Protein AF-A0A0P7WE89-F1 (afdb_monomer)

Foldseek 3Di:
DDDDDDDDDDPPPPPPDDDDDPPPPCVLPPAPCVVVQDVVNLLVLLVLLLCLLVVDCDPVNVPDVLSVLSSVVSSVVLVVLVSVDNHPVSSVVVSVVNSVVSSVVNVVVCVVDPDVVSVVVSVVSD

pLDDT: mean 71.47, std 15.56, range [40.03, 90.56]

Structure (mmCIF, N/CA/C/O backbone):
data_AF-A0A0P7WE89-F1
#
_entry.id   AF-A0A0P7WE89-F1
#
loop_
_atom_site.group_PDB
_atom_site.id
_atom_site.type_symbol
_atom_site.label_atom_id
_atom_site.label_alt_id
_atom_site.label_comp_id
_atom_site.label_asym_id
_atom_site.label_entity_id
_atom_site.label_seq_id
_atom_site.pdbx_PDB_ins_code
_atom_site.Cartn_x
_atom_site.Cartn_y
_atom_site.Cartn_z
_atom_site.occupancy
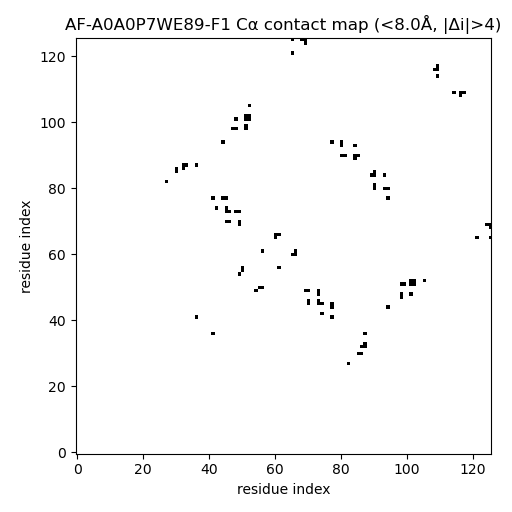_atom_site.B_iso_or_equiv
_atom_site.auth_seq_id
_atom_site.auth_comp_id
_atom_site.auth_asym_id
_atom_site.auth_atom_id
_atom_site.pdbx_PDB_model_num
ATOM 1 N N . PRO A 1 1 ? 58.550 34.669 -53.139 1.00 40.03 1 PRO A N 1
ATOM 2 C CA . PRO A 1 1 ? 58.025 33.488 -53.869 1.00 40.03 1 PRO A CA 1
ATOM 3 C C . PRO A 1 1 ? 57.003 32.703 -53.012 1.00 40.03 1 PRO A C 1
ATOM 5 O O . PRO A 1 1 ? 57.447 32.145 -52.022 1.00 40.03 1 PRO A O 1
ATOM 8 N N . MET A 1 2 ? 55.699 32.773 -53.386 1.00 48.19 2 MET A N 1
ATOM 9 C CA . MET A 1 2 ? 54.483 31.925 -53.109 1.00 48.19 2 MET A CA 1
ATOM 10 C C . MET A 1 2 ? 54.382 31.044 -51.827 1.00 48.19 2 MET A C 1
ATOM 12 O O . MET A 1 2 ? 55.416 30.539 -51.408 1.00 48.19 2 MET A O 1
ATOM 16 N N . PRO A 1 3 ? 53.185 30.616 -51.330 1.00 53.22 3 PRO A N 1
ATOM 17 C CA . PRO A 1 3 ? 51.776 31.079 -51.463 1.00 53.22 3 PRO A CA 1
ATOM 18 C C . PRO A 1 3 ? 51.015 31.163 -50.091 1.00 53.22 3 PRO A C 1
ATOM 20 O O . PRO A 1 3 ? 51.501 30.687 -49.074 1.00 53.22 3 PRO A O 1
ATOM 23 N N . ALA A 1 4 ? 49.961 31.979 -49.946 1.00 64.31 4 ALA A N 1
ATOM 24 C CA . ALA A 1 4 ? 48.535 31.597 -49.803 1.00 64.31 4 ALA A CA 1
ATOM 25 C C . ALA A 1 4 ? 48.221 30.262 -49.085 1.00 64.31 4 ALA A C 1
ATOM 27 O O . ALA A 1 4 ? 48.470 29.212 -49.668 1.00 64.31 4 ALA A O 1
ATOM 28 N N . ASP A 1 5 ? 47.647 30.319 -47.874 1.00 53.94 5 ASP A N 1
ATOM 29 C CA . ASP A 1 5 ? 46.281 29.857 -47.527 1.00 53.94 5 ASP A CA 1
ATOM 30 C C . ASP A 1 5 ? 46.080 29.938 -45.996 1.00 53.94 5 ASP A C 1
ATOM 32 O O . ASP A 1 5 ? 46.722 29.206 -45.255 1.00 53.94 5 ASP A O 1
ATOM 36 N N . ASP A 1 6 ? 45.226 30.845 -45.515 1.00 52.56 6 ASP A N 1
ATOM 37 C CA . ASP A 1 6 ? 44.635 30.741 -44.170 1.00 52.56 6 ASP A CA 1
ATOM 38 C C . ASP A 1 6 ? 43.244 31.393 -44.208 1.00 52.56 6 ASP A C 1
ATOM 40 O O . ASP A 1 6 ? 43.029 32.581 -43.961 1.00 52.56 6 ASP A O 1
ATOM 44 N N . THR A 1 7 ? 42.333 30.582 -44.736 1.00 59.78 7 THR A N 1
ATOM 45 C CA . THR A 1 7 ? 40.885 30.504 -44.516 1.00 59.78 7 THR A CA 1
ATOM 46 C C . THR A 1 7 ? 40.280 31.503 -43.511 1.00 59.78 7 THR A C 1
ATOM 48 O O . THR A 1 7 ? 40.554 31.477 -42.313 1.00 59.78 7 THR A O 1
ATOM 51 N N . MET A 1 8 ? 39.349 32.333 -44.004 1.00 47.84 8 MET A N 1
ATOM 52 C CA . MET A 1 8 ? 38.397 33.077 -43.171 1.00 47.84 8 MET A CA 1
ATOM 53 C C . MET A 1 8 ? 37.462 32.128 -42.402 1.00 47.84 8 MET A C 1
ATOM 55 O O . MET A 1 8 ? 36.993 31.148 -42.982 1.00 47.84 8 MET A O 1
ATOM 59 N N . PRO A 1 9 ? 37.075 32.462 -41.158 1.00 51.44 9 PRO A N 1
ATOM 60 C CA . PRO A 1 9 ? 35.999 31.764 -40.468 1.00 51.44 9 PRO A CA 1
ATOM 61 C C . PRO A 1 9 ? 34.640 32.099 -41.109 1.00 51.44 9 PRO A C 1
ATOM 63 O O . PRO A 1 9 ? 34.205 33.251 -41.137 1.00 51.44 9 PRO A O 1
ATOM 66 N N . THR A 1 10 ? 33.967 31.078 -41.638 1.00 53.59 10 THR A N 1
ATOM 67 C CA . THR A 1 10 ? 32.573 31.127 -42.098 1.00 53.59 10 THR A CA 1
ATOM 68 C C . THR A 1 10 ? 31.606 31.285 -40.923 1.00 53.59 10 THR A C 1
ATOM 70 O O . THR A 1 10 ? 31.722 30.615 -39.903 1.00 53.59 10 THR A O 1
ATOM 73 N N . VAL A 1 11 ? 30.624 32.165 -41.109 1.00 51.62 11 VAL A N 1
ATOM 74 C CA . VAL A 1 11 ? 29.622 32.666 -40.147 1.00 51.62 11 VAL A CA 1
ATOM 75 C C . VAL A 1 11 ? 28.532 31.659 -39.725 1.00 51.62 11 VAL A C 1
ATOM 77 O O . VAL A 1 11 ? 27.412 32.057 -39.422 1.00 51.62 11 VAL A O 1
ATOM 80 N N . ASP A 1 12 ? 28.843 30.364 -39.665 1.00 47.66 12 ASP A N 1
ATOM 81 C CA . ASP A 1 12 ? 27.884 29.304 -39.293 1.00 47.66 12 ASP A CA 1
ATOM 82 C C . ASP A 1 12 ? 27.905 28.963 -37.784 1.00 47.66 12 ASP A C 1
ATOM 84 O O . ASP A 1 12 ? 27.335 27.975 -37.334 1.00 47.66 12 ASP A O 1
ATOM 88 N N . GLU A 1 13 ? 28.551 29.798 -36.963 1.00 46.53 13 GLU A N 1
ATOM 89 C CA . GLU A 1 13 ? 28.694 29.597 -35.512 1.00 46.53 13 GLU A CA 1
ATOM 90 C C . GLU A 1 13 ? 27.740 30.495 -34.698 1.00 46.53 13 GLU A C 1
ATOM 92 O O . GLU A 1 13 ? 28.129 31.156 -33.741 1.00 46.53 13 GLU A O 1
ATOM 97 N N . LEU A 1 14 ? 26.463 30.566 -35.091 1.00 48.78 14 LEU A N 1
ATOM 98 C CA . LEU A 1 14 ? 25.424 31.313 -34.357 1.00 48.78 14 LEU A CA 1
ATOM 99 C C . LEU A 1 14 ? 24.077 30.570 -34.298 1.00 48.78 14 LEU A C 1
ATOM 101 O O . LEU A 1 14 ? 23.014 31.173 -34.421 1.00 48.78 14 LEU A O 1
ATOM 105 N N . ALA A 1 15 ? 24.095 29.253 -34.075 1.00 47.72 15 ALA A N 1
ATOM 106 C CA . ALA A 1 15 ? 22.861 28.490 -33.836 1.00 47.72 15 ALA A CA 1
ATOM 107 C C . ALA A 1 15 ? 22.985 27.370 -32.788 1.00 47.72 15 ALA A C 1
ATOM 109 O O . ALA A 1 15 ? 22.213 26.416 -32.805 1.00 47.72 15 ALA A O 1
ATOM 110 N N . ALA A 1 16 ? 23.903 27.496 -31.827 1.00 43.47 16 ALA A N 1
ATOM 111 C CA . ALA A 1 16 ? 23.933 26.637 -30.639 1.00 43.47 16 ALA A CA 1
ATOM 112 C C . ALA A 1 16 ? 23.517 27.412 -29.375 1.00 43.47 16 ALA A C 1
ATOM 114 O O . ALA A 1 16 ? 24.139 27.308 -28.321 1.00 43.47 16 ALA A O 1
ATOM 115 N N . ALA A 1 17 ? 22.457 28.216 -29.477 1.00 46.75 17 ALA A N 1
ATOM 116 C CA . ALA A 1 17 ? 21.736 28.717 -28.314 1.00 46.75 17 ALA A CA 1
ATOM 117 C C . ALA A 1 17 ? 20.621 27.715 -27.977 1.00 46.75 17 ALA A C 1
ATOM 119 O O . ALA A 1 17 ? 19.650 27.591 -28.717 1.00 46.75 17 ALA A O 1
ATOM 120 N N . PHE A 1 18 ? 20.844 26.971 -26.890 1.00 50.53 18 PHE A N 1
ATOM 121 C CA . PHE A 1 18 ? 19.930 26.106 -26.134 1.00 50.53 18 PHE A CA 1
ATOM 122 C C . PHE A 1 18 ? 18.457 26.059 -26.577 1.00 50.53 18 PHE A C 1
ATOM 124 O O . PHE A 1 18 ? 17.768 27.081 -26.611 1.00 50.53 18 PHE A O 1
ATOM 131 N N . PRO A 1 19 ? 17.894 24.841 -26.559 1.00 43.22 19 PRO A N 1
ATOM 132 C CA . PRO A 1 19 ? 16.757 24.656 -25.678 1.00 43.22 19 PRO A CA 1
ATOM 133 C C . PRO A 1 19 ? 16.977 23.510 -24.696 1.00 43.22 19 PRO A C 1
ATOM 135 O O . PRO A 1 19 ? 17.599 22.497 -24.995 1.00 43.22 19 PRO A O 1
ATOM 138 N N . ALA A 1 20 ? 16.361 23.708 -23.536 1.00 40.38 20 ALA A N 1
ATOM 139 C CA . ALA A 1 20 ? 16.090 22.724 -22.506 1.00 40.38 20 ALA A CA 1
ATOM 140 C C . ALA A 1 20 ? 17.323 22.190 -21.771 1.00 40.38 20 ALA A C 1
ATOM 142 O O . ALA A 1 20 ? 17.999 21.255 -22.190 1.00 40.38 20 ALA A O 1
ATOM 143 N N . ALA A 1 21 ? 17.527 22.785 -20.592 1.00 46.31 21 ALA A N 1
ATOM 144 C CA . ALA A 1 21 ? 17.867 22.077 -19.370 1.00 46.31 21 ALA A CA 1
ATOM 145 C C . ALA A 1 21 ? 17.799 20.559 -19.556 1.00 46.31 21 ALA A C 1
ATOM 147 O O . ALA A 1 21 ? 16.717 20.017 -19.795 1.00 46.31 21 ALA A O 1
ATOM 148 N N . THR A 1 22 ? 18.950 19.898 -19.434 1.00 42.34 22 THR A N 1
ATOM 149 C CA . THR A 1 22 ? 19.032 18.473 -19.149 1.00 42.34 22 THR A CA 1
ATOM 150 C C . THR A 1 22 ? 18.097 18.247 -17.976 1.00 42.34 22 THR A C 1
ATOM 152 O O . THR A 1 22 ? 18.398 18.615 -16.838 1.00 42.34 22 THR A O 1
ATOM 155 N N . HIS A 1 23 ? 16.890 17.787 -18.303 1.00 53.66 23 HIS A N 1
ATOM 156 C CA . HIS A 1 23 ? 15.847 17.511 -17.346 1.00 53.66 23 HIS A CA 1
ATOM 157 C C . HIS A 1 23 ? 16.497 16.617 -16.312 1.00 53.66 23 HIS A C 1
ATOM 159 O O . HIS A 1 23 ? 17.084 15.594 -16.673 1.00 53.66 23 HIS A O 1
ATOM 165 N N . LEU A 1 24 ? 16.441 17.072 -15.062 1.00 46.06 24 LEU A N 1
ATOM 166 C CA . LEU A 1 24 ? 16.731 16.301 -13.870 1.00 46.06 24 LEU A CA 1
ATOM 167 C C . LEU A 1 24 ? 16.327 14.855 -14.125 1.00 46.06 24 LEU A C 1
ATOM 169 O O . LEU A 1 24 ? 15.167 14.487 -13.972 1.00 46.06 24 LEU A O 1
ATOM 173 N N . SER A 1 25 ? 17.293 14.018 -14.485 1.00 47.06 25 SER A N 1
ATOM 174 C CA . SER A 1 25 ? 17.124 12.588 -14.350 1.00 47.06 25 SER A CA 1
ATOM 175 C C . SER A 1 25 ? 17.409 12.277 -12.888 1.00 47.06 25 SER A C 1
ATOM 177 O O . SER A 1 25 ? 18.262 11.466 -12.555 1.00 47.06 25 SER A O 1
ATOM 179 N N . ALA A 1 26 ? 16.569 12.846 -12.017 1.00 46.41 26 ALA A N 1
ATOM 180 C CA . ALA A 1 26 ? 15.904 12.054 -10.998 1.00 46.41 26 ALA A CA 1
ATOM 181 C C . ALA A 1 26 ? 15.030 11.016 -11.731 1.00 46.41 26 ALA A C 1
ATOM 183 O O . ALA A 1 26 ? 13.809 10.993 -11.631 1.00 46.41 26 ALA A O 1
ATOM 184 N N . SER A 1 27 ? 15.669 10.201 -12.571 1.00 47.53 27 SER A N 1
ATOM 185 C CA . SER A 1 27 ? 15.081 9.022 -13.149 1.00 47.53 27 SER A CA 1
ATOM 186 C C . SER A 1 27 ? 15.092 8.071 -11.973 1.00 47.53 27 SER A C 1
ATOM 188 O O . SER A 1 27 ? 16.079 7.383 -11.717 1.00 47.53 27 SER A O 1
ATOM 190 N N . GLY A 1 28 ? 14.014 8.117 -11.182 1.00 54.44 28 GLY A N 1
ATOM 191 C CA . GLY A 1 28 ? 13.564 6.911 -10.513 1.00 54.44 28 GLY A CA 1
ATOM 192 C C . GLY A 1 28 ? 13.616 5.852 -11.598 1.00 54.44 28 GLY A C 1
ATOM 193 O O . GLY A 1 28 ? 12.944 5.996 -12.619 1.00 54.44 28 GLY A O 1
ATOM 194 N N . VAL A 1 29 ? 14.584 4.946 -11.466 1.00 57.06 29 VAL A N 1
ATOM 195 C CA . VAL A 1 29 ? 14.952 3.985 -12.499 1.00 57.06 29 VAL A CA 1
ATOM 196 C C . VAL A 1 29 ? 13.648 3.331 -12.929 1.00 57.06 29 VAL A C 1
ATOM 198 O O . VAL A 1 29 ? 13.037 2.648 -12.116 1.00 57.06 29 VAL A O 1
ATOM 201 N N . TYR A 1 30 ? 13.163 3.605 -14.140 1.00 58.41 30 TYR A N 1
ATOM 202 C CA . TYR A 1 30 ? 11.989 2.914 -14.661 1.00 58.41 30 TYR A CA 1
ATOM 203 C C . TYR A 1 30 ? 12.419 1.465 -14.841 1.00 58.41 30 TYR A C 1
ATOM 205 O O . TYR A 1 30 ? 13.184 1.134 -15.750 1.00 58.41 30 TYR A O 1
ATOM 213 N N . LYS A 1 31 ? 12.032 0.608 -13.898 1.00 73.50 31 LYS A N 1
ATOM 214 C CA . LYS A 1 31 ? 12.451 -0.789 -13.903 1.00 73.50 31 LYS A CA 1
ATOM 215 C C . LYS A 1 31 ? 11.510 -1.522 -14.848 1.00 73.50 31 LYS A C 1
ATOM 217 O O . LYS A 1 31 ? 10.302 -1.373 -14.739 1.00 73.50 31 LYS A O 1
ATOM 222 N N . ALA A 1 32 ? 12.032 -2.346 -15.753 1.00 78.19 32 ALA A N 1
ATOM 223 C CA . ALA A 1 32 ? 11.209 -3.055 -16.744 1.00 78.19 32 ALA A CA 1
ATOM 224 C C . ALA A 1 32 ? 10.068 -3.884 -16.115 1.00 78.19 32 ALA A C 1
ATOM 226 O O . ALA A 1 32 ? 9.028 -4.087 -16.731 1.00 78.19 32 ALA A O 1
ATOM 227 N N . TRP A 1 33 ? 10.233 -4.329 -14.864 1.00 83.62 33 TRP A N 1
ATOM 228 C CA . TRP A 1 33 ? 9.192 -5.050 -14.138 1.00 83.62 33 TRP A CA 1
ATOM 229 C C . TRP A 1 33 ? 8.013 -4.166 -13.702 1.00 83.62 33 TRP A C 1
ATOM 231 O O . TRP A 1 33 ? 6.932 -4.711 -13.485 1.00 83.62 33 TRP A O 1
ATOM 241 N N . HIS A 1 34 ? 8.194 -2.841 -13.606 1.00 82.88 34 HIS A N 1
ATOM 242 C CA . HIS A 1 34 ? 7.130 -1.871 -13.319 1.00 82.88 34 HIS A CA 1
ATOM 243 C C . HIS A 1 34 ? 6.044 -1.896 -14.397 1.00 82.88 34 HIS A C 1
ATOM 245 O O . HIS A 1 34 ? 4.869 -1.846 -14.057 1.00 82.88 34 HIS A O 1
ATOM 251 N N . A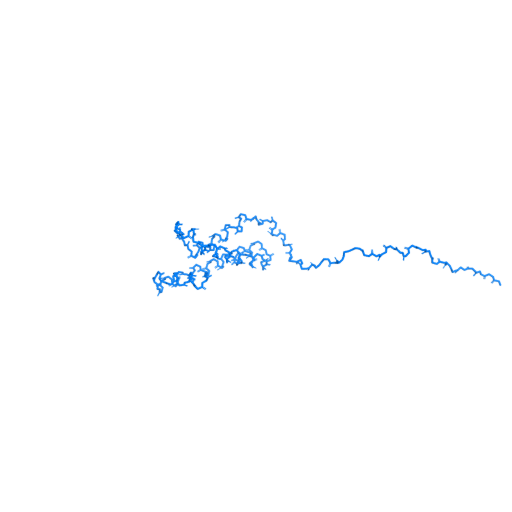SP A 1 35 ? 6.417 -2.079 -15.667 1.00 80.38 35 ASP A N 1
ATOM 252 C CA . ASP A 1 35 ? 5.480 -2.187 -16.800 1.00 80.38 35 ASP A CA 1
ATOM 253 C C . ASP A 1 35 ? 4.593 -3.439 -16.712 1.00 80.38 35 ASP A C 1
ATOM 255 O O . ASP A 1 35 ? 3.477 -3.504 -17.221 1.00 80.38 35 ASP A O 1
ATOM 259 N N . ASN A 1 36 ? 5.087 -4.472 -16.031 1.00 81.88 36 ASN A N 1
ATOM 260 C CA . ASN A 1 36 ? 4.335 -5.700 -15.831 1.00 81.88 36 ASN A CA 1
ATOM 261 C C . ASN A 1 36 ? 3.472 -5.698 -14.564 1.00 81.88 36 ASN A C 1
ATOM 263 O O . ASN A 1 36 ? 2.779 -6.685 -14.308 1.00 81.88 36 ASN A O 1
ATOM 267 N N . ILE A 1 37 ? 3.553 -4.651 -13.745 1.00 83.06 37 ILE A N 1
ATOM 268 C CA . ILE A 1 37 ? 2.746 -4.494 -12.538 1.00 83.06 37 ILE A CA 1
ATOM 269 C C . ILE A 1 37 ? 1.605 -3.532 -12.864 1.00 83.06 37 ILE A C 1
ATOM 271 O O . ILE A 1 37 ? 1.792 -2.323 -12.970 1.00 83.06 37 ILE A O 1
ATOM 275 N N . SER A 1 38 ? 0.396 -4.071 -13.011 1.00 87.06 38 SER A N 1
ATOM 276 C CA . SER A 1 38 ? -0.807 -3.258 -13.209 1.00 87.06 38 SER A CA 1
ATOM 277 C C . SER A 1 38 ? -1.196 -2.510 -11.929 1.00 87.06 38 SER A C 1
ATOM 279 O O . SER A 1 38 ? -0.928 -2.981 -10.821 1.00 87.06 38 SER A O 1
ATOM 281 N N . GLN A 1 39 ? -1.888 -1.374 -12.063 1.00 83.31 39 GLN A N 1
ATOM 282 C CA . GLN A 1 39 ? -2.391 -0.641 -10.895 1.00 83.31 39 GLN A CA 1
ATOM 283 C C . GLN A 1 39 ? -3.360 -1.478 -10.054 1.00 83.31 39 GLN A C 1
ATOM 285 O O . GLN A 1 39 ? -3.214 -1.492 -8.837 1.00 83.31 39 GLN A O 1
ATOM 290 N N . ASP A 1 40 ? -4.231 -2.280 -10.676 1.00 87.69 40 ASP A N 1
ATOM 291 C CA . ASP A 1 40 ? -5.132 -3.197 -9.962 1.00 87.69 40 ASP A CA 1
ATOM 292 C C . ASP A 1 40 ? -4.399 -4.145 -9.008 1.00 87.69 40 ASP A C 1
ATOM 294 O O . ASP A 1 40 ? -4.884 -4.451 -7.920 1.00 87.69 40 ASP A O 1
ATOM 298 N N . LEU A 1 41 ? -3.208 -4.607 -9.394 1.00 88.31 41 LEU A N 1
ATOM 299 C CA . LEU A 1 41 ? -2.391 -5.464 -8.547 1.00 88.31 41 LEU A CA 1
ATOM 300 C C . LEU A 1 41 ? -1.837 -4.685 -7.351 1.00 88.31 41 LEU A C 1
ATOM 302 O O . LEU A 1 41 ? -1.884 -5.191 -6.230 1.00 88.31 41 LEU A O 1
ATOM 306 N N . ARG A 1 42 ? -1.337 -3.463 -7.575 1.00 87.75 42 ARG A N 1
ATOM 307 C CA . ARG A 1 42 ? -0.868 -2.584 -6.493 1.00 87.75 42 ARG A CA 1
ATOM 308 C C . ARG A 1 42 ? -2.004 -2.287 -5.523 1.00 87.75 42 ARG A C 1
ATOM 310 O O . ARG A 1 42 ? -1.839 -2.485 -4.324 1.00 87.75 42 ARG A O 1
ATOM 317 N N . ASP A 1 43 ? -3.181 -1.928 -6.029 1.00 88.25 43 ASP A N 1
ATOM 318 C CA . ASP A 1 43 ? -4.370 -1.725 -5.201 1.00 88.25 43 ASP A CA 1
ATOM 319 C C . ASP A 1 43 ? -4.783 -3.016 -4.477 1.00 88.25 43 ASP A C 1
ATOM 321 O O . ASP A 1 43 ? -5.127 -2.972 -3.297 1.00 88.25 43 ASP A O 1
ATOM 325 N N . HIS A 1 44 ? -4.686 -4.194 -5.102 1.00 88.50 44 HIS A N 1
ATOM 326 C CA . HIS A 1 44 ? -4.938 -5.469 -4.420 1.00 88.50 44 HIS A CA 1
ATOM 327 C C . HIS A 1 44 ? -3.959 -5.720 -3.261 1.00 88.50 44 HIS A C 1
ATOM 329 O O . HIS A 1 44 ? -4.352 -6.219 -2.204 1.00 88.50 44 HIS A O 1
ATOM 335 N N . LEU A 1 45 ? -2.686 -5.360 -3.430 1.00 87.88 45 LEU A N 1
ATOM 336 C CA . LEU A 1 45 ? -1.653 -5.496 -2.402 1.00 87.88 45 LEU A CA 1
ATOM 337 C C . LEU A 1 45 ? -1.861 -4.495 -1.261 1.00 87.88 45 LEU A C 1
ATOM 339 O O . LEU A 1 45 ? -1.791 -4.880 -0.094 1.00 87.88 45 LEU A O 1
ATOM 343 N N . VAL A 1 46 ? -2.217 -3.251 -1.582 1.00 87.81 46 VAL A N 1
ATOM 344 C CA . VAL A 1 46 ? -2.642 -2.238 -0.606 1.00 87.81 46 VAL A CA 1
ATOM 345 C C . VAL A 1 46 ? -3.839 -2.750 0.194 1.00 87.81 46 VAL A C 1
ATOM 347 O O . VAL A 1 46 ? -3.808 -2.728 1.425 1.00 87.81 46 VAL A O 1
ATOM 350 N N . HIS A 1 47 ? -4.854 -3.310 -0.470 1.00 85.25 47 HIS A N 1
ATOM 351 C CA . HIS A 1 47 ? -5.993 -3.922 0.211 1.00 85.25 47 HIS A CA 1
ATOM 352 C C . HIS A 1 47 ? -5.588 -5.112 1.087 1.00 85.25 47 HIS A C 1
ATOM 354 O O . HIS A 1 47 ? -6.134 -5.259 2.177 1.00 85.25 47 HIS A O 1
ATOM 360 N N . LYS A 1 48 ? -4.610 -5.932 0.681 1.00 86.38 48 LYS A N 1
ATOM 361 C CA . LYS A 1 48 ? -4.062 -7.001 1.533 1.00 86.38 48 LYS A CA 1
ATOM 362 C C . LYS A 1 48 ? -3.344 -6.461 2.770 1.00 86.38 48 LYS A C 1
ATOM 364 O O . LYS A 1 48 ? -3.509 -7.051 3.834 1.00 86.38 48 LYS A O 1
ATOM 369 N N . LEU A 1 49 ? -2.593 -5.359 2.672 1.00 85.62 49 LEU A N 1
ATOM 370 C CA . LEU A 1 49 ? -2.018 -4.687 3.849 1.00 85.62 49 LEU A CA 1
ATOM 371 C C . LEU A 1 49 ? -3.125 -4.207 4.793 1.00 85.62 49 LEU A C 1
ATOM 373 O O . LEU A 1 49 ? -3.072 -4.468 5.993 1.00 85.62 49 LEU A O 1
ATOM 377 N N . VAL A 1 50 ? -4.150 -3.551 4.248 1.00 83.69 50 VAL A N 1
ATOM 378 C CA . VAL A 1 50 ? -5.298 -3.065 5.025 1.00 83.69 50 VAL A CA 1
ATOM 379 C C . VAL A 1 50 ? -6.036 -4.232 5.686 1.00 83.69 50 VAL A C 1
ATOM 381 O O . VAL A 1 50 ? -6.321 -4.166 6.877 1.00 83.69 50 VAL A O 1
ATOM 384 N N . GLN A 1 51 ? -6.279 -5.332 4.968 1.00 79.69 51 GLN A N 1
ATOM 385 C CA . GLN A 1 51 ? -6.911 -6.544 5.505 1.00 79.69 51 GLN A CA 1
ATOM 386 C C . GLN A 1 51 ? -6.049 -7.262 6.545 1.00 79.69 51 GLN A C 1
ATOM 388 O O . GLN A 1 51 ? -6.582 -7.851 7.483 1.00 79.69 51 GLN A O 1
ATOM 393 N N . ALA A 1 52 ? -4.725 -7.222 6.408 1.00 82.06 52 ALA A N 1
ATOM 394 C CA . ALA A 1 52 ? -3.821 -7.782 7.404 1.00 82.06 52 ALA A CA 1
ATOM 395 C C . ALA A 1 52 ? -3.906 -7.036 8.740 1.00 82.06 52 ALA A C 1
ATOM 397 O O . ALA A 1 52 ? -3.708 -7.656 9.781 1.00 82.06 52 ALA A O 1
ATOM 398 N N . ILE A 1 53 ? -4.241 -5.741 8.709 1.00 79.06 53 ILE A N 1
ATOM 399 C CA . ILE A 1 53 ? -4.480 -4.906 9.894 1.00 79.06 53 ILE A CA 1
ATOM 400 C C . ILE A 1 53 ? -5.936 -5.047 10.377 1.00 79.06 53 ILE A C 1
ATOM 402 O O . ILE A 1 53 ? -6.193 -5.210 11.569 1.00 79.06 53 ILE A O 1
ATOM 406 N N . PHE A 1 54 ? -6.896 -5.029 9.450 1.00 72.25 54 PHE A N 1
ATOM 407 C CA . PHE A 1 54 ? -8.334 -5.149 9.690 1.00 72.25 54 PHE A CA 1
ATOM 408 C C . PHE A 1 54 ? -8.934 -6.308 8.888 1.00 72.25 54 PHE A C 1
ATOM 410 O O . PHE A 1 54 ? -9.511 -6.091 7.823 1.00 72.25 54 PHE A O 1
ATOM 417 N N . PRO A 1 55 ? -8.881 -7.546 9.411 1.00 68.06 55 PRO A N 1
ATOM 418 C CA . PRO A 1 55 ? -9.392 -8.717 8.695 1.00 68.06 55 PRO A CA 1
ATOM 419 C C . PRO A 1 55 ? -10.922 -8.722 8.527 1.00 68.06 55 PRO A C 1
ATOM 421 O O . PRO A 1 55 ? -11.448 -9.509 7.748 1.00 68.06 55 PRO A O 1
ATOM 424 N N . ALA A 1 56 ? -11.640 -7.845 9.237 1.00 62.53 56 ALA A N 1
ATOM 425 C CA . ALA A 1 56 ? -13.078 -7.634 9.094 1.00 62.53 56 ALA A CA 1
ATOM 426 C C . ALA A 1 56 ? -13.390 -6.126 9.139 1.00 62.53 56 ALA A C 1
ATOM 428 O O . ALA A 1 56 ? -13.710 -5.602 10.213 1.00 62.53 56 ALA A O 1
ATOM 429 N N . PRO A 1 57 ? -13.268 -5.402 8.011 1.00 60.38 57 PRO A N 1
ATOM 430 C CA . PRO A 1 57 ? -13.710 -4.018 7.948 1.00 60.38 57 PRO A CA 1
ATOM 431 C C . PRO A 1 57 ? -15.228 -3.997 8.154 1.00 60.38 57 PRO A C 1
ATOM 433 O O . PRO A 1 57 ? -15.990 -4.547 7.360 1.00 60.38 57 PRO A O 1
ATOM 436 N N . LYS A 1 58 ? -15.678 -3.412 9.265 1.00 56.25 58 LYS A N 1
ATOM 437 C CA . LYS A 1 58 ? -17.106 -3.177 9.488 1.00 56.25 58 LYS A CA 1
ATOM 438 C C . LYS A 1 58 ? -17.591 -2.114 8.496 1.00 56.25 58 LYS A C 1
ATOM 440 O O . LYS A 1 58 ? -16.829 -1.190 8.219 1.00 56.25 58 LYS A O 1
ATOM 445 N N . PRO A 1 59 ? -18.840 -2.185 8.009 1.00 61.66 59 PRO A N 1
ATOM 446 C CA . PRO A 1 59 ? -19.388 -1.167 7.112 1.00 61.66 59 PRO A CA 1
ATOM 447 C C . PRO A 1 59 ? -19.319 0.248 7.711 1.00 61.66 59 PRO A C 1
ATOM 449 O O . PRO A 1 59 ? -18.976 1.183 7.005 1.00 61.66 59 PRO A O 1
ATOM 452 N N . GLU A 1 60 ? -19.488 0.385 9.028 1.00 60.97 60 GLU A N 1
ATOM 453 C CA . GLU A 1 60 ? -19.320 1.656 9.759 1.00 60.97 60 GLU A CA 1
ATOM 454 C C . GLU A 1 60 ? -17.886 2.209 9.697 1.00 60.97 60 GLU A C 1
ATOM 456 O O . GLU A 1 60 ? -17.676 3.414 9.743 1.00 60.97 60 GLU A O 1
A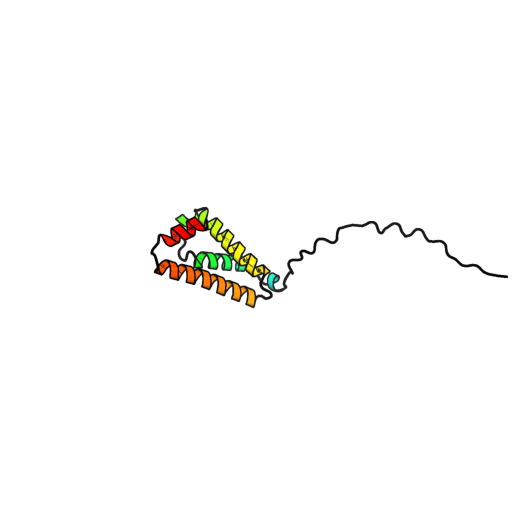TOM 461 N N . ALA A 1 61 ? -16.883 1.332 9.585 1.00 61.91 61 ALA A N 1
ATOM 462 C CA . ALA A 1 61 ? -15.486 1.736 9.475 1.00 61.91 61 ALA A CA 1
ATOM 463 C C . ALA A 1 61 ? -15.108 2.132 8.041 1.00 61.91 61 ALA A C 1
ATOM 465 O O . ALA A 1 61 ? -14.103 2.806 7.865 1.00 61.91 61 ALA A O 1
ATOM 466 N N . LEU A 1 62 ? -15.882 1.726 7.025 1.00 64.75 62 LEU A N 1
ATOM 467 C CA . LEU A 1 62 ? -15.645 2.126 5.632 1.00 64.75 62 LEU A CA 1
ATOM 468 C C . LEU A 1 62 ? -16.013 3.593 5.380 1.00 64.75 62 LEU A C 1
ATOM 470 O O . LEU A 1 62 ? -15.406 4.223 4.520 1.00 64.75 62 LEU A O 1
ATOM 474 N N . GLU A 1 63 ? -16.972 4.132 6.134 1.00 67.50 63 GLU A N 1
ATOM 475 C CA . GLU A 1 63 ? -17.346 5.552 6.086 1.00 67.50 63 GLU A CA 1
ATOM 476 C C . GLU A 1 63 ? -16.427 6.436 6.936 1.00 67.50 63 GLU A C 1
ATOM 478 O O . GLU A 1 63 ? -16.462 7.663 6.834 1.00 67.50 63 GLU A O 1
ATOM 483 N N . ASP A 1 64 ? -15.587 5.827 7.775 1.00 70.88 64 ASP A N 1
ATOM 484 C CA . ASP A 1 64 ? -14.699 6.572 8.646 1.00 70.88 64 ASP A CA 1
ATOM 485 C C . ASP A 1 64 ? -13.536 7.148 7.810 1.00 70.88 64 ASP A C 1
ATOM 487 O O . ASP A 1 64 ? -12.838 6.381 7.127 1.00 70.88 64 ASP A O 1
ATOM 491 N N . PRO A 1 65 ? -13.237 8.465 7.887 1.00 75.62 65 PRO A N 1
ATOM 492 C CA . PRO A 1 65 ? -11.991 9.029 7.351 1.00 75.62 65 PRO A CA 1
ATOM 493 C C . PRO A 1 65 ? -10.761 8.252 7.826 1.00 75.62 65 PRO A C 1
ATOM 495 O O . PRO A 1 65 ? -9.705 8.283 7.190 1.00 75.62 65 PRO A O 1
ATOM 498 N N . ARG A 1 66 ? -10.911 7.485 8.910 1.00 73.94 66 ARG A N 1
ATOM 499 C CA . ARG A 1 66 ? -9.865 6.627 9.408 1.00 73.94 66 ARG A CA 1
ATOM 500 C C . ARG A 1 66 ? -9.466 5.454 8.514 1.00 73.94 66 ARG A C 1
ATOM 502 O O . ARG A 1 66 ? -8.301 5.068 8.454 1.00 73.94 66 ARG A O 1
ATOM 509 N N . MET A 1 67 ? -10.395 4.888 7.760 1.00 77.44 67 MET A N 1
ATOM 510 C CA . MET A 1 67 ? -10.019 3.869 6.780 1.00 77.44 67 MET A CA 1
ATOM 511 C C . MET A 1 67 ? -9.176 4.483 5.657 1.00 77.44 67 MET A C 1
ATOM 513 O O . MET A 1 67 ? -8.214 3.872 5.193 1.00 77.44 67 MET A O 1
ATOM 517 N N . MET A 1 68 ? -9.478 5.731 5.279 1.00 78.56 68 MET A N 1
ATOM 518 C CA . MET A 1 68 ? -8.779 6.450 4.214 1.00 78.56 68 MET A CA 1
ATOM 519 C C . MET A 1 68 ? -7.294 6.683 4.533 1.00 78.56 68 MET A C 1
ATOM 521 O O . MET A 1 68 ? -6.445 6.450 3.665 1.00 78.56 68 MET A O 1
ATOM 525 N N . ASN A 1 69 ? -6.934 7.088 5.763 1.00 82.56 69 ASN A N 1
ATOM 526 C CA . ASN A 1 69 ? -5.508 7.277 6.088 1.00 82.56 69 ASN A CA 1
ATOM 527 C C . ASN A 1 69 ? -4.769 5.933 6.150 1.00 82.56 69 ASN A C 1
ATOM 529 O O . ASN A 1 69 ? -3.597 5.876 5.782 1.00 82.56 69 ASN A O 1
ATOM 533 N N . LEU A 1 70 ? -5.445 4.841 6.527 1.00 80.19 70 LEU A N 1
ATOM 534 C CA . LEU A 1 70 ? -4.853 3.500 6.529 1.00 80.19 70 LEU A CA 1
ATOM 535 C C . LEU A 1 70 ? -4.562 3.007 5.104 1.00 80.19 70 LEU A C 1
ATOM 537 O O . LEU A 1 70 ? -3.475 2.499 4.839 1.00 80.19 70 LEU A O 1
ATOM 541 N N . VAL A 1 71 ? -5.497 3.222 4.172 1.00 82.88 71 VAL A N 1
ATOM 542 C CA . VAL A 1 71 ? -5.293 2.964 2.735 1.00 82.88 71 VAL A CA 1
ATOM 543 C C . VAL A 1 71 ? -4.152 3.828 2.193 1.00 82.88 71 VAL A C 1
ATOM 545 O O . VAL A 1 71 ? -3.294 3.334 1.464 1.00 82.88 71 VAL A O 1
ATOM 548 N N . THR A 1 72 ? -4.084 5.098 2.598 1.00 86.88 72 THR A N 1
ATOM 549 C CA . THR A 1 72 ? -2.996 6.012 2.216 1.00 86.88 72 THR A CA 1
ATOM 550 C C . THR A 1 72 ? -1.643 5.529 2.741 1.00 86.88 72 THR A C 1
ATOM 552 O O . THR A 1 72 ? -0.655 5.543 2.007 1.00 86.88 72 THR A O 1
ATOM 555 N N . TYR A 1 73 ? -1.587 5.060 3.989 1.00 84.88 73 TYR A N 1
ATOM 556 C CA . TYR A 1 73 ? -0.384 4.485 4.582 1.00 84.88 73 TYR A CA 1
ATOM 557 C C . TYR A 1 73 ? 0.037 3.199 3.867 1.00 84.88 73 TYR A C 1
ATOM 559 O O . TYR A 1 73 ? 1.190 3.073 3.467 1.00 84.88 73 TYR A O 1
ATOM 567 N N . ALA A 1 74 ? -0.896 2.273 3.635 1.00 87.12 74 ALA A N 1
ATOM 568 C CA . ALA A 1 74 ? -0.625 1.036 2.912 1.00 87.12 74 ALA A CA 1
ATOM 569 C C . ALA A 1 74 ? -0.130 1.306 1.480 1.00 87.12 74 ALA A C 1
ATOM 571 O O . ALA A 1 74 ? 0.814 0.659 1.034 1.00 87.12 74 ALA A O 1
ATOM 572 N N . ARG A 1 75 ? -0.695 2.310 0.795 1.00 88.81 75 ARG A N 1
ATOM 573 C CA . ARG A 1 75 ? -0.223 2.783 -0.515 1.00 88.81 75 ARG A CA 1
ATOM 574 C C . ARG A 1 75 ? 1.185 3.371 -0.451 1.00 88.81 75 ARG A C 1
ATOM 576 O O . ARG A 1 75 ? 1.970 3.126 -1.359 1.00 88.81 75 ARG A O 1
ATOM 583 N N . LYS A 1 76 ? 1.529 4.115 0.606 1.00 89.12 76 LYS A N 1
ATOM 584 C CA . LYS A 1 76 ? 2.908 4.587 0.816 1.00 89.12 76 LYS A CA 1
ATOM 585 C C . LYS A 1 76 ? 3.8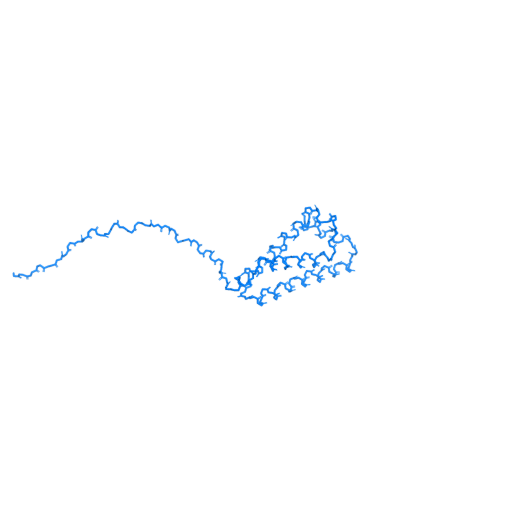76 3.426 1.016 1.00 89.12 76 LYS A C 1
ATOM 587 O O . LYS A 1 76 ? 4.861 3.361 0.301 1.00 89.12 76 LYS A O 1
ATOM 592 N N . VAL A 1 77 ? 3.565 2.491 1.917 1.00 88.56 77 VAL A N 1
ATOM 593 C CA . VAL A 1 77 ? 4.418 1.318 2.186 1.00 88.56 77 VAL A CA 1
ATOM 594 C C . VAL A 1 77 ? 4.634 0.492 0.922 1.00 88.56 77 VAL A C 1
ATOM 596 O O . VAL A 1 77 ? 5.751 0.072 0.634 1.00 88.56 77 VAL A O 1
ATOM 599 N N . GLU A 1 78 ? 3.569 0.255 0.160 1.00 90.38 78 GLU A N 1
ATOM 600 C CA . GLU A 1 78 ? 3.664 -0.453 -1.110 1.00 90.38 78 GLU A CA 1
ATOM 601 C C . GLU A 1 78 ? 4.487 0.341 -2.134 1.00 90.38 78 GLU A C 1
ATOM 603 O O . GLU A 1 78 ? 5.341 -0.252 -2.785 1.00 90.38 78 GLU A O 1
ATOM 608 N N . GLY A 1 79 ? 4.311 1.663 -2.220 1.00 88.81 79 GLY A N 1
ATOM 609 C CA . GLY A 1 79 ? 5.122 2.545 -3.061 1.00 88.81 79 GLY A CA 1
ATOM 610 C C . GLY A 1 79 ? 6.609 2.535 -2.707 1.00 88.81 79 GLY A C 1
ATOM 611 O O . GLY A 1 79 ? 7.441 2.404 -3.601 1.00 88.81 79 GLY A O 1
ATOM 612 N N . ASP A 1 80 ? 6.946 2.574 -1.418 1.00 89.56 80 ASP A N 1
ATOM 613 C CA . ASP A 1 80 ? 8.329 2.496 -0.942 1.00 89.56 80 ASP A CA 1
ATOM 614 C C . ASP A 1 80 ? 8.974 1.160 -1.351 1.00 89.56 80 ASP A C 1
ATOM 616 O O . ASP A 1 80 ? 10.114 1.123 -1.812 1.00 89.56 80 ASP A O 1
ATOM 620 N N . ILE A 1 81 ? 8.237 0.046 -1.242 1.00 88.69 81 ILE A N 1
ATOM 621 C CA . ILE A 1 81 ? 8.712 -1.273 -1.696 1.00 88.69 81 ILE A CA 1
ATOM 622 C C . ILE A 1 81 ? 8.796 -1.328 -3.224 1.00 88.69 81 ILE A C 1
ATOM 624 O O . ILE A 1 81 ? 9.718 -1.936 -3.765 1.00 88.69 81 ILE A O 1
ATOM 628 N N . PHE A 1 82 ? 7.859 -0.690 -3.923 1.00 86.06 82 PHE A N 1
ATOM 629 C CA . PHE A 1 82 ? 7.826 -0.635 -5.379 1.00 86.06 82 PHE A CA 1
ATOM 630 C C . PHE A 1 82 ? 9.045 0.092 -5.960 1.00 86.06 82 PHE A C 1
ATOM 632 O O . PHE A 1 82 ? 9.616 -0.337 -6.964 1.00 86.06 82 PHE A O 1
ATOM 639 N N . GLU A 1 83 ? 9.484 1.170 -5.314 1.00 85.50 83 GLU A N 1
ATOM 640 C CA . GLU A 1 83 ? 10.703 1.879 -5.698 1.00 85.50 83 GLU A CA 1
ATOM 641 C C . GLU A 1 83 ? 11.971 1.141 -5.245 1.00 85.50 83 GLU A C 1
ATOM 643 O O . GLU A 1 83 ? 12.949 1.074 -5.999 1.00 85.50 83 GLU A O 1
ATOM 648 N N . ALA A 1 84 ? 11.959 0.533 -4.053 1.00 85.62 84 ALA A N 1
ATOM 649 C CA . ALA A 1 84 ? 13.114 -0.178 -3.508 1.00 85.62 84 ALA A CA 1
ATOM 650 C C . ALA A 1 84 ? 13.428 -1.488 -4.251 1.00 85.62 84 ALA A C 1
ATOM 652 O O . ALA A 1 84 ? 14.596 -1.780 -4.507 1.00 85.62 84 ALA A O 1
ATOM 653 N N . ALA A 1 85 ? 12.414 -2.267 -4.634 1.00 87.94 85 ALA A N 1
ATOM 654 C CA . ALA A 1 85 ? 12.595 -3.591 -5.226 1.00 87.94 85 ALA A CA 1
ATOM 655 C C . ALA A 1 85 ? 13.276 -3.523 -6.596 1.00 87.94 85 ALA A C 1
ATOM 657 O O . ALA A 1 85 ? 12.912 -2.712 -7.446 1.00 87.94 85 ALA A O 1
ATOM 658 N N . ASN A 1 86 ? 14.249 -4.389 -6.865 1.00 84.12 86 ASN A N 1
ATOM 659 C CA . ASN A 1 86 ? 14.930 -4.432 -8.158 1.00 84.12 86 ASN A CA 1
ATOM 660 C C . ASN A 1 86 ? 14.287 -5.399 -9.152 1.00 84.12 86 ASN A C 1
ATOM 662 O O . ASN A 1 86 ? 14.589 -5.345 -10.343 1.00 84.12 86 ASN A O 1
ATOM 666 N N . SER A 1 87 ? 13.393 -6.267 -8.687 1.00 86.06 87 SER A N 1
ATOM 667 C CA . SER A 1 87 ? 12.701 -7.262 -9.507 1.00 86.06 87 SER A CA 1
ATOM 668 C C . SER A 1 87 ? 11.272 -7.493 -9.034 1.00 86.06 87 SER A C 1
ATOM 670 O O . SER A 1 87 ? 10.934 -7.225 -7.883 1.00 86.06 87 SER A O 1
ATOM 672 N N . ARG A 1 88 ? 10.443 -8.059 -9.920 1.00 86.12 88 ARG A N 1
ATOM 673 C CA . ARG A 1 88 ? 9.051 -8.406 -9.608 1.00 86.12 88 ARG A CA 1
ATOM 674 C C . ARG A 1 88 ? 8.953 -9.398 -8.448 1.00 86.12 88 ARG A C 1
ATOM 676 O O . ARG A 1 88 ? 8.151 -9.205 -7.542 1.00 86.12 88 ARG A O 1
ATOM 683 N N . ASP A 1 89 ? 9.778 -10.441 -8.474 1.00 88.50 89 ASP A N 1
ATOM 684 C CA . ASP A 1 89 ? 9.821 -11.457 -7.421 1.00 88.50 89 ASP A CA 1
ATOM 685 C C . ASP A 1 89 ? 10.211 -10.854 -6.072 1.00 88.50 89 ASP A C 1
ATOM 687 O O . ASP A 1 89 ? 9.569 -11.128 -5.062 1.00 88.50 89 ASP A O 1
ATOM 691 N N . GLU A 1 90 ?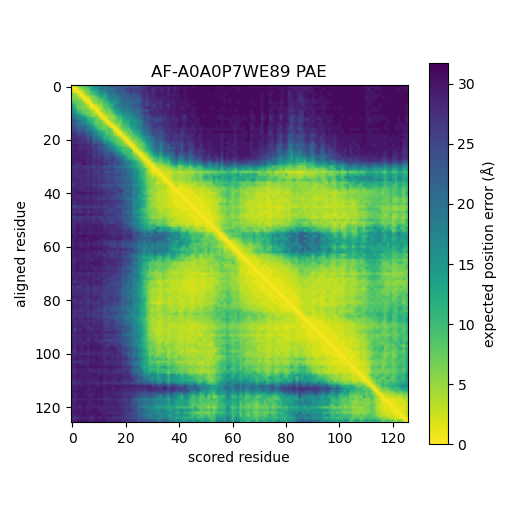 11.210 -9.969 -6.065 1.00 88.94 90 GLU A N 1
ATOM 692 C CA . GLU A 1 90 ? 11.646 -9.257 -4.864 1.00 88.94 90 GLU A CA 1
ATOM 693 C C . GLU A 1 90 ? 10.551 -8.327 -4.330 1.00 88.94 90 GLU A C 1
ATOM 695 O O . GLU A 1 90 ? 10.280 -8.333 -3.133 1.00 88.94 90 GLU A O 1
ATOM 700 N N . TYR A 1 91 ? 9.860 -7.598 -5.208 1.00 89.19 91 TYR A N 1
ATOM 701 C CA . TYR A 1 91 ? 8.720 -6.756 -4.846 1.00 89.19 91 TYR A CA 1
ATOM 702 C C . TYR A 1 91 ? 7.627 -7.559 -4.127 1.00 89.19 91 TYR A C 1
ATOM 704 O O . TYR A 1 91 ? 7.200 -7.184 -3.032 1.00 89.19 91 TYR A O 1
ATOM 712 N N . TYR A 1 92 ? 7.222 -8.706 -4.682 1.00 89.19 92 TYR A N 1
ATOM 713 C CA . TYR A 1 92 ? 6.247 -9.579 -4.027 1.00 89.19 92 TYR A CA 1
ATOM 714 C C . TYR A 1 92 ? 6.766 -10.169 -2.721 1.00 89.19 92 TYR A C 1
ATOM 716 O O . TYR A 1 92 ? 6.002 -10.280 -1.765 1.00 89.19 92 TYR A O 1
ATOM 724 N N . HIS A 1 93 ? 8.041 -10.553 -2.669 1.00 90.56 93 HIS A N 1
ATOM 725 C CA . HIS A 1 93 ? 8.636 -11.141 -1.476 1.00 90.56 93 HIS A CA 1
ATOM 726 C C . HIS A 1 93 ? 8.684 -10.134 -0.324 1.00 90.56 93 HIS A C 1
ATOM 728 O O . HIS A 1 93 ? 8.223 -10.436 0.775 1.00 90.56 93 HIS A O 1
ATOM 734 N N . LEU A 1 94 ? 9.154 -8.912 -0.591 1.00 90.19 94 LEU A N 1
ATOM 735 C CA . LEU A 1 94 ? 9.209 -7.820 0.381 1.00 9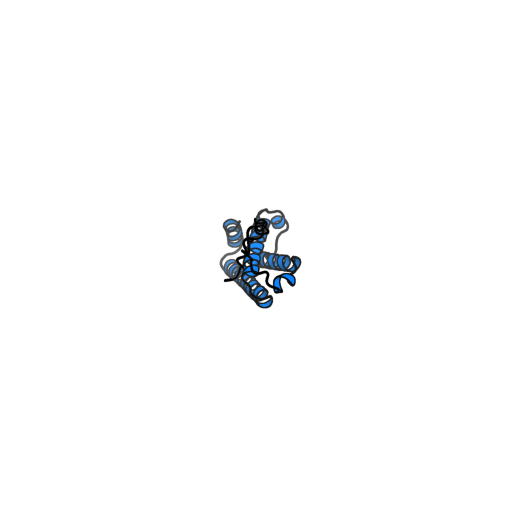0.19 94 LEU A CA 1
ATOM 736 C C . LEU A 1 94 ? 7.811 -7.419 0.858 1.00 90.19 94 LEU A C 1
ATOM 738 O O . LEU A 1 94 ? 7.604 -7.197 2.053 1.00 90.19 94 LEU A O 1
ATOM 742 N N . LEU A 1 95 ? 6.831 -7.367 -0.049 1.00 87.88 95 LEU A N 1
ATOM 743 C CA . LEU A 1 95 ? 5.442 -7.104 0.317 1.00 87.88 95 LEU A CA 1
ATOM 744 C C . LEU A 1 95 ? 4.845 -8.217 1.164 1.00 87.88 95 LEU A C 1
ATOM 746 O O . LEU A 1 95 ? 4.233 -7.927 2.187 1.00 87.88 95 LEU A O 1
ATOM 750 N N . ALA A 1 96 ? 5.029 -9.478 0.771 1.00 88.31 96 ALA A N 1
ATOM 751 C CA . ALA A 1 96 ? 4.573 -10.618 1.553 1.00 88.31 96 ALA A CA 1
ATOM 752 C C . ALA A 1 96 ? 5.207 -10.605 2.948 1.00 88.31 96 ALA A C 1
ATOM 754 O O . ALA A 1 96 ? 4.506 -10.811 3.937 1.00 88.31 96 ALA A O 1
ATOM 755 N N . GLU A 1 97 ? 6.498 -10.278 3.050 1.00 88.88 97 GLU A N 1
ATOM 756 C CA . GLU A 1 97 ? 7.187 -10.134 4.329 1.00 88.88 97 GLU A CA 1
ATOM 757 C C . GLU A 1 97 ? 6.625 -8.969 5.155 1.00 88.88 97 GLU A C 1
ATOM 759 O O . GLU A 1 97 ? 6.418 -9.122 6.361 1.00 88.88 97 GLU A O 1
ATOM 764 N N . LYS A 1 98 ? 6.325 -7.815 4.540 1.00 86.12 98 LYS A N 1
ATOM 765 C CA . LYS A 1 98 ? 5.698 -6.690 5.250 1.00 86.12 98 LYS A CA 1
ATOM 766 C C . LYS A 1 98 ? 4.290 -6.997 5.714 1.00 86.12 98 LYS A C 1
ATOM 768 O O . LYS A 1 98 ? 3.993 -6.749 6.879 1.00 86.12 98 LYS A O 1
ATOM 773 N N . ILE A 1 99 ? 3.457 -7.568 4.852 1.00 85.81 99 ILE A N 1
ATOM 774 C CA . ILE A 1 99 ? 2.107 -8.010 5.202 1.00 85.81 99 ILE A CA 1
ATOM 775 C C . ILE A 1 99 ? 2.189 -9.008 6.358 1.00 85.81 99 ILE A C 1
ATOM 777 O O . ILE A 1 99 ? 1.492 -8.840 7.353 1.00 85.81 99 ILE A O 1
ATOM 781 N N . TYR A 1 100 ? 3.089 -9.992 6.278 1.00 87.44 100 TYR A N 1
ATOM 782 C CA . TYR A 1 100 ? 3.267 -10.997 7.322 1.00 87.44 100 TYR A CA 1
ATOM 783 C C . TYR A 1 100 ? 3.764 -10.395 8.642 1.00 87.44 100 TYR A C 1
ATOM 785 O O . TYR A 1 100 ? 3.231 -10.730 9.697 1.00 87.44 100 TYR A O 1
ATOM 793 N N . LYS A 1 101 ? 4.743 -9.479 8.611 1.00 86.12 101 LYS A N 1
ATOM 794 C CA . LYS A 1 101 ? 5.231 -8.772 9.809 1.00 86.12 101 LYS A CA 1
ATOM 795 C C . LYS A 1 101 ? 4.121 -7.969 10.473 1.00 86.12 101 LYS A C 1
ATOM 797 O O . LYS A 1 101 ? 3.920 -8.119 11.671 1.00 86.12 101 LYS A O 1
ATOM 802 N N . ILE A 1 102 ? 3.378 -7.184 9.694 1.00 83.62 102 ILE A N 1
ATOM 803 C CA . ILE A 1 102 ? 2.256 -6.384 10.195 1.00 83.62 102 ILE A CA 1
ATOM 804 C C . ILE A 1 102 ? 1.180 -7.298 10.784 1.00 83.62 102 ILE A C 1
ATOM 806 O O . ILE A 1 102 ? 0.746 -7.083 11.911 1.00 83.62 102 ILE A O 1
ATOM 810 N N . GLN A 1 103 ? 0.784 -8.349 10.061 1.00 80.44 103 GLN A N 1
ATOM 811 C CA . GLN A 1 103 ? -0.232 -9.298 10.515 1.00 80.44 103 GLN A CA 1
ATOM 812 C C . GLN A 1 103 ? 0.190 -10.006 11.806 1.00 80.44 103 GLN A C 1
ATOM 814 O O . GLN A 1 103 ? -0.607 -10.132 12.733 1.00 80.44 103 GLN A O 1
ATOM 819 N N . LYS A 1 104 ? 1.451 -10.444 11.888 1.00 83.19 104 LYS A N 1
ATOM 820 C CA . LYS A 1 104 ? 1.997 -11.132 13.059 1.00 83.19 104 LYS A CA 1
ATOM 821 C C . LYS A 1 104 ? 2.112 -10.202 14.263 1.00 83.19 104 LYS A C 1
ATOM 823 O O . LYS A 1 104 ? 1.677 -10.583 15.346 1.00 83.19 104 LYS A O 1
ATOM 828 N N . GLU A 1 105 ? 2.636 -8.989 14.087 1.00 80.88 105 GLU A N 1
ATOM 829 C CA . GLU A 1 105 ? 2.676 -7.980 15.154 1.00 80.88 105 GLU A CA 1
ATOM 830 C C . GLU A 1 105 ? 1.265 -7.633 15.639 1.00 80.88 105 GLU A C 1
ATOM 832 O O . GLU A 1 105 ? 1.022 -7.562 16.846 1.00 80.88 105 GLU A O 1
ATOM 837 N N . LEU A 1 106 ? 0.313 -7.482 14.713 1.00 75.81 106 LEU A N 1
ATOM 838 C CA . LEU A 1 106 ? -1.089 -7.233 15.032 1.00 75.81 106 LEU A CA 1
ATOM 839 C C . LEU A 1 106 ? -1.702 -8.400 15.819 1.00 75.81 106 LEU A C 1
ATOM 841 O O . LEU A 1 106 ? -2.393 -8.182 16.815 1.00 75.81 106 LEU A O 1
ATOM 845 N N . GLU A 1 107 ? -1.445 -9.642 15.413 1.00 78.00 107 GLU A N 1
ATOM 846 C CA . GLU A 1 107 ? -1.997 -10.832 16.057 1.00 78.00 107 GLU A CA 1
ATOM 847 C C . GLU A 1 107 ? -1.379 -11.104 17.437 1.00 78.00 107 GLU A C 1
ATOM 849 O O . GLU A 1 107 ? -2.108 -11.406 18.389 1.00 78.00 107 GLU A O 1
ATOM 854 N N . GLU A 1 108 ? -0.066 -10.920 17.592 1.00 76.31 108 GLU A N 1
ATOM 855 C CA . GLU A 1 108 ? 0.615 -10.995 18.890 1.00 76.31 108 GLU A CA 1
ATOM 856 C C . GLU A 1 108 ? 0.075 -9.940 19.861 1.00 76.31 108 GLU A C 1
ATOM 858 O O . GLU A 1 108 ? -0.180 -10.233 21.040 1.00 76.31 108 GLU A O 1
ATOM 863 N N . LYS A 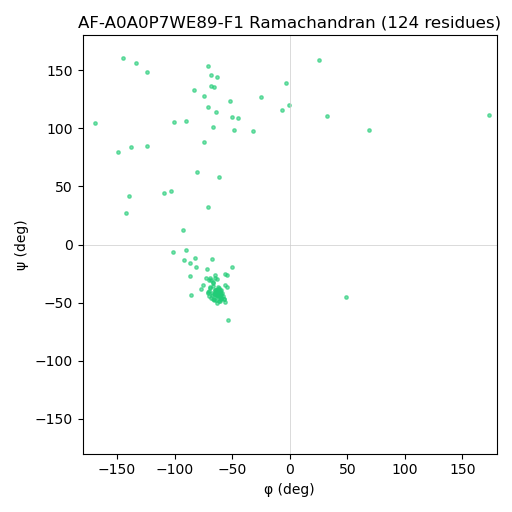1 109 ? -0.184 -8.722 19.368 1.00 67.69 109 LYS A N 1
ATOM 864 C CA . LYS A 1 109 ? -0.726 -7.647 20.200 1.00 67.69 109 LYS A CA 1
ATOM 865 C C . LYS A 1 109 ? -2.209 -7.825 20.512 1.00 67.69 109 LYS A C 1
ATOM 867 O O . LYS A 1 109 ? -2.615 -7.577 21.649 1.00 67.69 109 LYS A O 1
ATOM 872 N N . ARG A 1 110 ? -2.990 -8.377 19.575 1.00 65.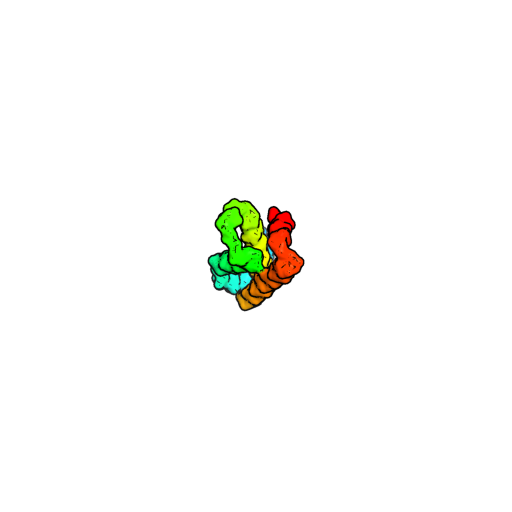62 110 ARG A N 1
ATOM 873 C CA . ARG A 1 110 ? -4.378 -8.821 19.797 1.00 65.62 110 ARG A CA 1
ATOM 874 C C . ARG A 1 110 ? -4.456 -9.888 20.889 1.00 65.62 110 ARG A C 1
ATOM 876 O O . ARG A 1 110 ? -5.316 -9.795 21.764 1.00 65.62 110 ARG A O 1
ATOM 883 N N . ARG A 1 111 ? -3.551 -10.874 20.871 1.00 62.84 111 ARG A N 1
ATOM 884 C CA . ARG A 1 111 ? -3.484 -11.948 21.878 1.00 62.84 111 ARG A CA 1
ATOM 885 C C . ARG A 1 111 ? -3.050 -11.424 23.254 1.00 62.84 111 ARG A C 1
ATOM 887 O O . ARG A 1 111 ? -3.508 -11.947 24.264 1.00 62.84 111 ARG A O 1
ATOM 894 N N . SER A 1 112 ? -2.228 -10.373 23.295 1.00 65.12 112 SER A N 1
ATOM 895 C CA . SER A 1 112 ? -1.712 -9.791 24.544 1.00 65.12 112 SER A CA 1
ATOM 896 C C . SER A 1 112 ? -2.615 -8.740 25.203 1.00 65.12 112 SER A C 1
ATOM 898 O O . SER A 1 112 ? -2.401 -8.440 26.379 1.00 65.12 112 SER A O 1
ATOM 900 N N . ARG A 1 113 ? -3.612 -8.167 24.509 1.00 54.97 113 ARG A N 1
ATOM 901 C CA . ARG A 1 113 ? -4.700 -7.376 25.125 1.00 54.97 113 A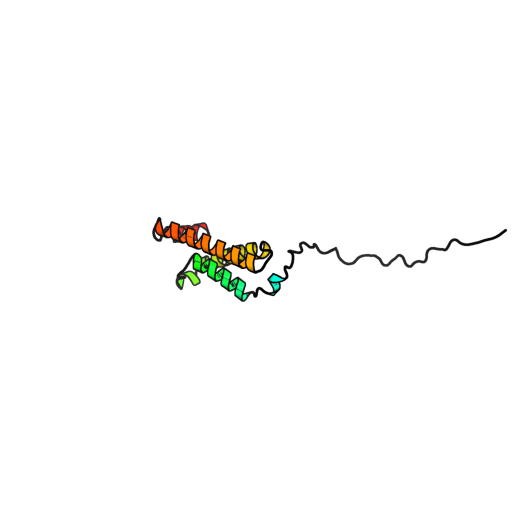RG A CA 1
ATOM 902 C C . ARG A 1 113 ? -5.833 -7.075 24.125 1.00 54.97 113 ARG A C 1
ATOM 904 O O . ARG A 1 113 ? -5.729 -6.205 23.266 1.00 54.97 113 ARG A O 1
ATOM 911 N N . ASN A 1 114 ? -6.925 -7.811 24.321 1.00 59.94 114 ASN A N 1
ATOM 912 C CA . ASN A 1 114 ? -8.290 -7.670 23.806 1.00 59.94 114 ASN A CA 1
ATOM 913 C C . ASN A 1 114 ? -8.706 -6.231 23.403 1.00 59.94 114 ASN A C 1
ATOM 915 O O . ASN A 1 114 ? -8.612 -5.334 24.235 1.00 59.94 114 ASN A O 1
ATOM 919 N N . GLN A 1 115 ? -9.207 -6.061 22.166 1.00 55.62 115 GLN A N 1
ATOM 920 C CA . GLN A 1 115 ? -9.973 -4.941 21.553 1.00 55.62 115 GLN A CA 1
ATOM 921 C C . GLN A 1 115 ? -9.461 -3.489 21.711 1.00 55.62 115 GLN A C 1
ATOM 923 O O . GLN A 1 115 ? -9.406 -2.749 20.731 1.00 55.62 115 GLN A O 1
ATOM 928 N N . ASN A 1 116 ? -9.045 -3.065 22.904 1.00 61.81 116 ASN A N 1
ATOM 929 C CA . ASN A 1 116 ? -8.637 -1.692 23.188 1.00 61.81 116 ASN A CA 1
ATOM 930 C C . ASN A 1 116 ? -7.318 -1.312 22.503 1.00 61.81 116 ASN A C 1
ATOM 932 O O . ASN A 1 116 ? -7.104 -0.150 22.169 1.00 61.81 116 ASN A O 1
ATOM 936 N N . TRP A 1 117 ? -6.430 -2.284 22.263 1.00 66.25 117 TRP A N 1
ATOM 937 C CA . TRP A 1 117 ? -5.203 -2.008 21.521 1.00 66.25 117 TRP A CA 1
ATOM 938 C C . TRP A 1 117 ? -5.471 -1.710 20.048 1.00 66.25 117 TRP A C 1
ATOM 940 O O . TRP A 1 117 ? -4.820 -0.828 19.518 1.00 66.25 117 TRP A O 1
ATOM 950 N N . VAL A 1 118 ? -6.432 -2.377 19.402 1.00 66.69 118 VAL A N 1
ATOM 951 C CA . VAL A 1 118 ? -6.771 -2.075 18.001 1.00 66.69 118 VAL A CA 1
ATOM 952 C C . VAL A 1 118 ? -7.290 -0.643 17.901 1.00 66.69 118 VAL A C 1
ATOM 954 O O . VAL A 1 118 ? -6.827 0.111 17.058 1.00 66.69 118 VAL A O 1
ATOM 957 N N . HIS A 1 119 ? -8.161 -0.229 18.826 1.00 63.88 119 HIS A N 1
ATOM 958 C CA . HIS A 1 119 ? -8.617 1.159 18.905 1.00 63.88 119 HIS A CA 1
ATOM 959 C C . HIS A 1 119 ? -7.466 2.143 19.162 1.00 63.88 119 HIS A C 1
ATOM 961 O O . HIS A 1 119 ? -7.420 3.208 18.555 1.00 63.88 119 HIS A O 1
ATOM 967 N N . LYS A 1 120 ? -6.517 1.785 20.035 1.00 66.88 120 LYS A N 1
ATOM 968 C CA . LYS A 1 120 ? -5.334 2.607 20.300 1.00 66.88 120 LYS A CA 1
ATOM 969 C C . LYS A 1 120 ? -4.392 2.672 19.093 1.00 66.88 120 LYS A C 1
ATOM 971 O O . LYS A 1 120 ? -3.903 3.739 18.780 1.00 66.88 120 LYS A O 1
ATOM 976 N N . PHE A 1 121 ? -4.170 1.559 18.404 1.00 68.19 121 PHE A N 1
ATOM 977 C CA . PHE A 1 121 ? -3.328 1.490 17.215 1.00 68.19 121 PHE A CA 1
ATOM 978 C C . PHE A 1 121 ? -3.921 2.312 16.082 1.00 68.19 121 PHE A C 1
ATOM 980 O O . PHE A 1 121 ? -3.193 3.062 15.454 1.00 68.19 121 PHE A O 1
ATOM 987 N N . VAL A 1 122 ? -5.242 2.226 15.888 1.00 66.25 122 VAL A N 1
ATOM 988 C CA . VAL A 1 122 ? -5.986 3.157 15.037 1.00 66.25 122 VAL A CA 1
ATOM 989 C C . VAL A 1 122 ? -5.683 4.567 15.512 1.00 66.25 122 VAL A C 1
ATOM 991 O O . VAL A 1 122 ? -4.975 5.264 14.822 1.00 66.25 122 VAL A O 1
ATOM 994 N N . SER A 1 123 ? -6.065 4.952 16.727 1.00 65.06 123 SER A N 1
ATOM 995 C CA . SER A 1 123 ? -5.874 6.321 17.225 1.00 65.06 123 SER A CA 1
ATOM 996 C C . SER A 1 123 ? -4.432 6.861 17.206 1.00 65.06 123 SER A C 1
ATOM 998 O O . SER A 1 123 ? -4.270 8.073 17.223 1.00 65.06 123 SER A O 1
ATOM 1000 N N . ASP A 1 124 ? -3.405 6.009 17.253 1.00 63.00 124 ASP A N 1
ATOM 1001 C CA . ASP A 1 124 ? -1.993 6.416 17.228 1.00 63.00 124 ASP A CA 1
ATOM 1002 C C . ASP A 1 124 ? -1.461 6.567 15.786 1.00 63.00 124 ASP A C 1
ATOM 1004 O O . ASP A 1 124 ? -0.512 7.316 15.558 1.00 63.00 124 ASP A O 1
ATOM 1008 N N . PHE A 1 125 ? -2.036 5.846 14.815 1.00 58.94 125 PHE A N 1
ATOM 1009 C CA . PHE A 1 125 ? -1.638 5.887 13.398 1.00 58.94 125 PHE A CA 1
ATOM 1010 C C . PHE A 1 125 ? -2.567 6.734 12.514 1.00 58.94 125 PHE A C 1
ATOM 1012 O O . PHE A 1 125 ? -2.265 6.927 11.333 1.00 58.94 125 PHE A O 1
ATOM 1019 N N . LEU A 1 126 ? -3.682 7.215 13.068 1.00 56.09 126 LEU A N 1
ATOM 1020 C CA . LEU A 1 126 ? -4.756 7.921 12.376 1.00 56.09 126 LEU A CA 1
ATOM 1021 C C . LEU A 1 126 ? -5.104 9.268 12.981 1.00 56.09 126 LEU A C 1
ATOM 1023 O O . LEU A 1 126 ? -5.304 10.192 12.159 1.00 56.09 126 LEU A O 1
#

Mean predicted aligned error: 14.7 Å

InterPro domains:
  IPR003101 Coactivator CBP, KIX domain [PF02172] (31-108)
  IPR003101 Coactivator CBP, KIX domain [PS50952] (28-107)
  IPR013178 Histone acetyltransferase Rtt109/CBP [PTHR13808] (25-116)
  IPR036529 Coactivator CBP, KIX domain superfamily [G3DSA:1.10.246.20] (28-114)
  IPR036529 Coactivator CBP, KIX domain superfamily [SSF47040] (30-113)

Nearest PDB structures (foldseek):
  4i9o-assembly1_A  TM=9.596E-01  e=1.470E-06  Mus musculus
  2lqi-assembly1_A  TM=8.558E-01  e=1.009E-06  Mus musculus
  2lxs-assembly1_A  TM=8.699E-01  e=1.009E-06  Homo sapiens
  1sb0-assembly1_A  TM=8.263E-01  e=1.124E-06  Mus musculus
  1kdx-assembly1_A  TM=8.729E-01  e=2.803E-06  Mus musculus

Solvent-accessible surface area (backbone atoms only — not comparable to full-atom values): 7746 Å² total; per-residue (Å²): 134,88,80,93,87,84,80,79,87,74,89,79,84,80,76,87,77,80,81,75,76,82,69,77,73,78,60,72,72,84,49,79,52,56,80,73,54,54,67,70,56,53,52,51,51,27,49,47,40,45,33,42,76,42,80,72,76,48,75,76,47,69,76,32,74,60,44,55,53,48,50,52,49,28,45,46,56,50,47,54,41,59,69,68,36,90,42,60,68,50,34,52,50,54,48,51,49,48,36,48,50,50,28,48,54,48,50,54,46,46,75,73,41,68,72,60,49,60,56,45,52,47,66,74,78,100

Organism: Scleropages formosus (NCBI:txid113540)

Secondary structure (DSSP, 8-state):
-------PPPS--------------------TTTTTS-HHHHHHHHHHHHHHH-SS--HHHHSSHHHHHHHHHHHHHHHHHHHH-SSHHHHHHHHHHHHHHHHHHHHHHHHHSTTHHHHHHHHHH-

Sequence (126 aa):
PMPADDTMPTVDELAAAFPAATHLSASGVYKAWHDNISQDLRDHLVHKLVQAIFPAPKPEALEDPRMMNLVTYARKVEGDIFEAANSRDEYYHLLAEKIYKIQKELEEKRRSRNQNWVHKFVSDFL

Radius of gyration: 27.97 Å; Cα contacts (8 Å, |Δi|>4): 57; chains: 1; bounding box: 77×45×79 Å